Protein AF-A0AAI8QHM4-F1 (afdb_monomer)

Foldseek 3Di:
DDDDPPDADPQLVVLVVVLVCQQLDPNNPLVPDPDLVSSVVSVQVSVQVSCVSSVVDVHHDDWDADDDDPDDPQDQHQRTDDDQETEHEDAACVVVVDDCVVVVVSQVSVCVDPVCPPHDHHYHYDHSD

Nearest PDB structures (foldseek):
  6p7p-assembly1_C  TM=3.635E-01  e=1.536E+00  Escherichia coli MS 115-1
  8a3v-assembly1_C  TM=4.463E-01  e=6.885E+00  Vibrio cholerae
  7ykm-assembly1_A  TM=4.184E-01  e=6.885E+00  Deinococcus radiodurans

Structure (mmCIF, N/CA/C/O backbone):
data_AF-A0AAI8QHM4-F1
#
_entry.id   AF-A0AAI8QHM4-F1
#
loop_
_atom_site.group_PDB
_atom_site.id
_atom_site.type_symbol
_atom_site.label_atom_id
_atom_site.label_alt_id
_atom_site.label_comp_id
_atom_site.label_asym_id
_atom_site.label_entity_id
_atom_site.label_seq_id
_atom_site.pdbx_PDB_ins_code
_atom_site.Cartn_x
_atom_site.Cartn_y
_atom_site.Cartn_z
_atom_site.occupancy
_atom_site.B_iso_or_equiv
_atom_site.auth_seq_id
_atom_site.auth_comp_id
_atom_site.auth_asym_id
_atom_site.auth_atom_id
_atom_site.pdbx_PDB_model_num
ATOM 1 N N . MET A 1 1 ? -13.409 -0.721 -5.270 1.00 52.31 1 MET A N 1
ATOM 2 C CA . MET A 1 1 ? -14.240 -0.373 -4.096 1.00 52.31 1 MET A CA 1
ATOM 3 C C . MET A 1 1 ? -13.473 0.668 -3.280 1.00 52.31 1 MET A C 1
ATOM 5 O O . MET A 1 1 ? -12.252 0.640 -3.347 1.00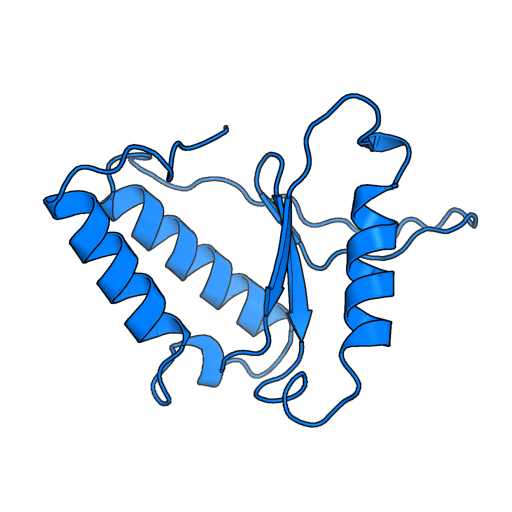 52.31 1 MET A O 1
ATOM 9 N N . ILE A 1 2 ? -14.121 1.618 -2.596 1.00 60.94 2 ILE A N 1
ATOM 10 C CA . ILE A 1 2 ? -13.419 2.543 -1.678 1.00 60.94 2 ILE A CA 1
ATOM 11 C C . ILE A 1 2 ? -13.661 2.018 -0.264 1.00 60.94 2 ILE A C 1
ATOM 13 O O . ILE A 1 2 ? -14.817 1.887 0.132 1.00 60.94 2 ILE A O 1
ATOM 17 N N . HIS A 1 3 ? -12.595 1.683 0.464 1.00 74.75 3 HIS A N 1
ATOM 18 C CA . HIS A 1 3 ? -12.696 1.289 1.869 1.00 74.75 3 HIS A CA 1
ATOM 19 C C . HIS A 1 3 ? -12.427 2.488 2.767 1.00 74.75 3 HIS A C 1
ATOM 21 O O . HIS A 1 3 ? -11.534 3.289 2.492 1.00 74.75 3 HIS A O 1
ATOM 27 N N . ASP A 1 4 ? -13.210 2.604 3.832 1.00 76.12 4 ASP A N 1
ATOM 28 C CA . ASP A 1 4 ? -13.144 3.731 4.749 1.00 76.12 4 ASP A CA 1
ATOM 29 C C . ASP A 1 4 ? -12.095 3.483 5.839 1.00 76.12 4 ASP A C 1
ATOM 31 O O . ASP A 1 4 ? -12.332 2.766 6.809 1.00 76.12 4 ASP A O 1
ATOM 35 N N . PHE A 1 5 ? -10.920 4.083 5.666 1.00 78.31 5 PHE A N 1
ATOM 36 C CA . PHE A 1 5 ? -9.855 4.083 6.669 1.00 78.31 5 PHE A CA 1
ATOM 37 C C . PHE A 1 5 ? -9.944 5.273 7.642 1.00 78.31 5 PHE A C 1
ATOM 39 O O . PHE A 1 5 ? -9.135 5.353 8.566 1.00 78.31 5 PHE A O 1
ATOM 46 N N . GLU A 1 6 ? -10.890 6.199 7.450 1.00 77.25 6 GLU A N 1
ATOM 47 C CA . GLU A 1 6 ? -11.075 7.375 8.310 1.00 77.25 6 GLU A CA 1
ATOM 48 C C . GLU A 1 6 ? -11.927 7.044 9.545 1.00 77.25 6 GLU A C 1
ATOM 50 O O . GLU A 1 6 ? -11.731 7.644 10.601 1.00 77.25 6 GLU A O 1
ATOM 55 N N . ASN A 1 7 ? -12.814 6.047 9.443 1.00 85.81 7 ASN A N 1
ATOM 56 C CA . ASN A 1 7 ? -13.748 5.653 10.505 1.00 85.81 7 ASN A CA 1
ATOM 57 C C . ASN A 1 7 ? -13.512 4.226 11.040 1.00 85.81 7 ASN A C 1
ATOM 59 O O . ASN A 1 7 ? -14.456 3.459 11.236 1.00 85.81 7 ASN A O 1
ATOM 63 N N . LEU A 1 8 ? -12.253 3.852 11.287 1.00 89.88 8 LEU A N 1
ATOM 64 C CA . LEU A 1 8 ? -11.917 2.553 11.888 1.00 89.88 8 LEU A CA 1
ATOM 65 C C . LEU A 1 8 ? -12.371 2.471 13.355 1.00 89.88 8 LEU A C 1
ATOM 67 O O . LEU A 1 8 ? -12.208 3.419 14.126 1.00 89.88 8 LEU A O 1
ATOM 71 N N . THR A 1 9 ? -12.870 1.306 13.778 1.00 93.75 9 THR A N 1
ATOM 72 C CA . THR A 1 9 ? -13.040 1.005 15.209 1.00 93.75 9 THR A CA 1
ATOM 73 C C . THR A 1 9 ? -11.682 0.942 15.915 1.00 93.75 9 THR A C 1
ATOM 75 O O . THR A 1 9 ? -10.641 0.805 15.275 1.00 93.75 9 THR A O 1
ATOM 78 N N . ASN A 1 10 ? -11.660 0.981 17.252 1.00 94.44 10 ASN A N 1
ATOM 79 C CA . ASN A 1 10 ? -10.404 0.860 18.008 1.00 94.44 10 ASN A CA 1
ATOM 80 C C . ASN A 1 10 ? -9.648 -0.449 17.707 1.00 94.44 10 ASN A C 1
ATOM 82 O O . ASN A 1 10 ? -8.423 -0.443 17.633 1.00 94.44 10 ASN A O 1
ATOM 86 N N . GLU A 1 11 ? -10.371 -1.554 17.511 1.00 95.06 11 GLU A N 1
ATOM 87 C CA . GLU A 1 11 ? -9.784 -2.851 17.151 1.00 95.06 11 GLU A CA 1
ATOM 88 C C . GLU A 1 11 ? -9.181 -2.818 15.741 1.00 95.06 11 GLU A C 1
ATOM 90 O O . GLU A 1 11 ? -8.024 -3.183 15.538 1.00 95.06 11 GLU A O 1
ATOM 95 N N . GLN A 1 12 ? -9.927 -2.290 14.771 1.00 93.56 12 GLN A N 1
ATOM 96 C CA . GLN A 1 12 ? -9.446 -2.108 13.401 1.00 93.56 12 GLN A CA 1
ATOM 97 C C . GLN A 1 12 ? -8.250 -1.151 13.326 1.00 93.56 12 GLN A C 1
ATOM 99 O O . GLN A 1 12 ? -7.316 -1.368 12.554 1.00 93.56 12 GLN A O 1
ATOM 104 N N . LEU A 1 13 ? -8.247 -0.099 14.143 1.00 93.25 13 LEU A N 1
ATOM 105 C CA . LEU A 1 13 ? -7.147 0.851 14.223 1.00 93.25 13 LEU A CA 1
ATOM 106 C C . LEU A 1 13 ? -5.872 0.187 14.754 1.00 93.25 13 LEU A C 1
ATOM 108 O O . LEU A 1 13 ? -4.786 0.479 14.250 1.00 93.25 13 LEU A O 1
ATOM 112 N N . ASP A 1 14 ? -5.985 -0.722 15.725 1.00 95.12 14 ASP A N 1
ATOM 113 C CA . ASP A 1 14 ? -4.841 -1.495 16.209 1.00 95.12 14 ASP A CA 1
ATOM 114 C C . ASP A 1 14 ? -4.280 -2.407 15.109 1.00 95.12 14 ASP A C 1
ATOM 116 O O . ASP A 1 14 ? -3.083 -2.358 14.822 1.00 95.12 14 ASP A O 1
ATOM 120 N N . ILE A 1 15 ? -5.147 -3.126 14.388 1.00 94.81 15 ILE A N 1
ATOM 121 C CA . ILE A 1 15 ? -4.766 -3.941 13.220 1.00 94.81 15 ILE A CA 1
ATOM 122 C C . ILE A 1 15 ? -4.037 -3.090 12.170 1.00 94.81 15 ILE A C 1
ATOM 124 O O . ILE A 1 15 ? -2.971 -3.468 11.675 1.00 94.81 15 ILE A O 1
ATOM 128 N N . TYR A 1 16 ? -4.575 -1.913 11.848 1.00 90.25 16 TYR A N 1
ATOM 129 C CA . TYR A 1 16 ? -3.958 -0.994 10.895 1.00 90.25 16 TYR A CA 1
ATOM 130 C C . TYR A 1 16 ? -2.596 -0.475 11.379 1.00 90.25 16 TYR A C 1
ATOM 132 O O . TYR A 1 16 ? -1.641 -0.379 10.604 1.00 90.25 16 TYR A O 1
ATOM 140 N N . ASN A 1 17 ? -2.464 -0.166 12.669 1.00 86.94 17 ASN A N 1
ATOM 141 C CA . ASN A 1 17 ? -1.197 0.264 13.254 1.00 86.94 17 ASN A CA 1
ATOM 142 C C . ASN A 1 17 ? -0.152 -0.858 13.251 1.00 86.94 17 ASN A C 1
ATOM 144 O O . ASN A 1 17 ? 1.001 -0.595 12.906 1.00 86.94 17 ASN A O 1
ATOM 148 N N . GLN A 1 18 ? -0.546 -2.096 13.553 1.00 91.88 18 GLN A N 1
ATOM 149 C CA . GLN A 1 18 ? 0.328 -3.266 13.451 1.00 91.88 18 GLN A CA 1
ATOM 150 C C . GLN A 1 18 ? 0.797 -3.492 12.009 1.00 91.88 18 GLN A C 1
ATOM 152 O O . GLN A 1 18 ? 1.982 -3.737 11.780 1.00 91.88 18 GLN A O 1
ATOM 157 N N . PHE A 1 19 ? -0.093 -3.343 11.023 1.00 90.06 19 PHE A N 1
ATOM 158 C CA . PHE A 1 19 ? 0.276 -3.397 9.607 1.00 90.06 19 PHE A CA 1
ATOM 159 C C . PHE A 1 19 ? 1.312 -2.327 9.245 1.00 90.06 19 PHE A C 1
ATOM 161 O O . PHE A 1 19 ? 2.358 -2.661 8.684 1.00 90.06 19 PHE A O 1
ATOM 168 N N . LYS A 1 20 ? 1.075 -1.059 9.615 1.00 83.81 20 LYS A N 1
ATOM 169 C CA . LYS A 1 20 ? 2.037 0.030 9.370 1.00 83.81 20 LYS A CA 1
ATOM 170 C C . LYS A 1 20 ? 3.390 -0.273 10.006 1.00 83.81 20 LYS A C 1
ATOM 172 O O . LYS A 1 20 ? 4.416 -0.174 9.341 1.00 83.81 20 LYS A O 1
ATOM 177 N N . GLN A 1 21 ? 3.399 -0.704 11.268 1.00 84.88 21 GLN A N 1
ATOM 178 C CA . GLN A 1 21 ? 4.631 -1.091 11.956 1.00 84.88 21 GLN A CA 1
ATOM 179 C C . GLN A 1 21 ? 5.345 -2.235 11.233 1.00 84.88 21 GLN A C 1
ATOM 181 O O . GLN A 1 21 ? 6.554 -2.163 11.040 1.00 84.88 21 GLN A O 1
ATOM 186 N N . LYS A 1 22 ? 4.619 -3.268 10.792 1.00 86.69 22 LYS A N 1
ATOM 187 C CA . LYS A 1 22 ? 5.185 -4.399 10.048 1.00 86.69 22 LYS A CA 1
ATOM 188 C C . LYS A 1 22 ? 5.850 -3.929 8.754 1.00 86.69 22 LYS A C 1
ATOM 190 O O . LYS A 1 22 ? 7.025 -4.238 8.543 1.00 86.69 22 LYS A O 1
ATOM 195 N N . ILE A 1 23 ? 5.127 -3.171 7.929 1.00 81.81 23 ILE A N 1
ATOM 196 C CA . ILE A 1 23 ? 5.573 -2.717 6.604 1.00 81.81 23 ILE A CA 1
ATOM 197 C C . ILE A 1 23 ? 6.730 -1.715 6.676 1.00 81.81 23 ILE A C 1
ATOM 199 O O . ILE A 1 23 ? 7.627 -1.797 5.838 1.00 81.81 23 ILE A O 1
ATOM 203 N N . CYS A 1 24 ? 6.759 -0.841 7.684 1.00 77.19 24 CYS A N 1
ATOM 204 C CA . CYS A 1 24 ? 7.829 0.147 7.884 1.00 77.19 24 CYS A CA 1
ATOM 205 C C . CYS A 1 24 ? 8.972 -0.361 8.787 1.00 77.19 24 CYS A C 1
ATOM 207 O O . CYS A 1 24 ? 9.940 0.348 9.049 1.00 77.19 24 CYS A O 1
ATOM 209 N N . SER A 1 25 ? 8.891 -1.583 9.323 1.00 80.12 25 SER A N 1
ATOM 210 C CA . SER A 1 25 ? 9.965 -2.113 10.170 1.00 80.12 25 SER A CA 1
ATOM 211 C C .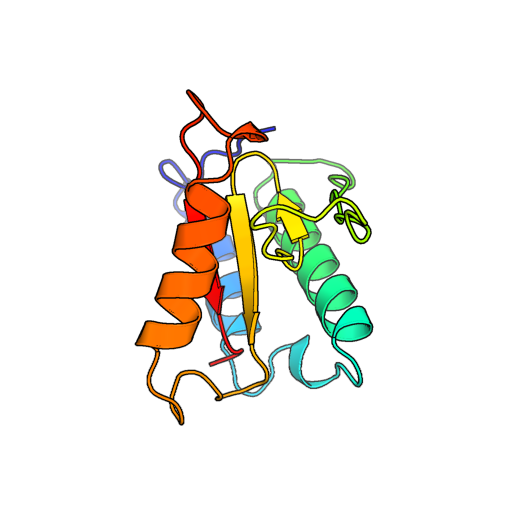 SER A 1 25 ? 11.190 -2.529 9.351 1.00 80.12 25 SER A C 1
ATOM 213 O O . SER A 1 25 ? 11.097 -2.954 8.202 1.00 80.12 25 SER A O 1
ATOM 215 N N . ARG A 1 26 ? 12.357 -2.600 10.006 1.00 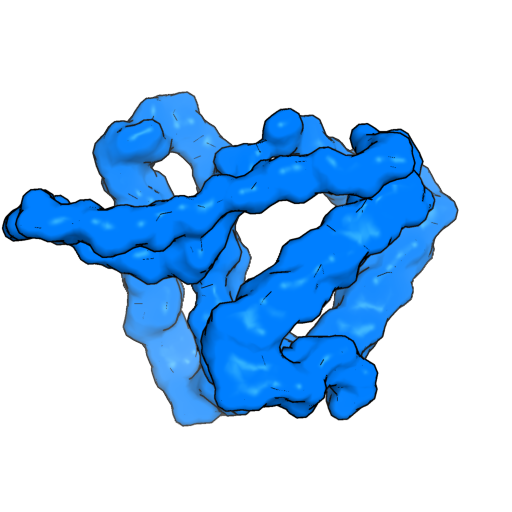75.19 26 ARG A N 1
ATOM 216 C CA . ARG A 1 26 ? 13.559 -3.256 9.443 1.00 75.19 26 ARG A CA 1
ATOM 217 C C . ARG A 1 26 ? 13.339 -4.729 9.072 1.00 75.19 26 ARG A C 1
ATOM 219 O O . ARG A 1 26 ? 14.130 -5.310 8.332 1.00 75.19 26 ARG A O 1
ATOM 226 N N . ASN A 1 27 ? 12.289 -5.346 9.611 1.00 82.69 27 ASN A N 1
ATOM 227 C CA . ASN A 1 27 ? 11.891 -6.717 9.320 1.00 82.69 27 ASN A CA 1
ATOM 228 C C . ASN A 1 27 ? 10.697 -6.801 8.367 1.00 82.69 27 ASN A C 1
ATOM 230 O O . ASN A 1 27 ? 10.063 -7.850 8.298 1.00 82.69 27 ASN A O 1
ATOM 234 N N . THR A 1 28 ? 10.434 -5.730 7.617 1.00 85.00 28 THR A N 1
ATOM 235 C CA . THR A 1 28 ? 9.364 -5.673 6.627 1.00 85.00 28 THR A CA 1
ATOM 236 C C . THR A 1 28 ? 9.420 -6.857 5.663 1.00 85.00 28 THR A C 1
ATOM 238 O O . THR A 1 28 ? 10.511 -7.207 5.201 1.00 85.00 28 THR A O 1
ATOM 241 N N . PRO A 1 29 ? 8.278 -7.483 5.322 1.00 81.56 29 PRO A N 1
ATOM 242 C CA . PRO A 1 29 ? 8.237 -8.539 4.311 1.00 81.56 29 PRO A CA 1
ATOM 243 C C . PRO A 1 29 ? 8.781 -8.056 2.955 1.00 81.56 29 PRO A C 1
ATOM 245 O O . PRO A 1 29 ? 9.337 -8.847 2.196 1.00 81.56 29 PRO A O 1
ATOM 248 N N . LEU A 1 30 ? 8.721 -6.747 2.691 1.00 81.44 30 LEU A N 1
ATOM 249 C CA . LEU A 1 30 ? 9.210 -6.119 1.464 1.00 81.44 30 LEU A CA 1
ATOM 250 C C . LEU A 1 30 ? 10.732 -6.234 1.288 1.00 81.44 30 LEU A C 1
ATOM 252 O O . LEU A 1 30 ? 11.218 -6.194 0.162 1.00 81.44 30 LEU A O 1
ATOM 256 N N . LYS A 1 31 ? 11.497 -6.459 2.368 1.00 78.50 31 LYS A N 1
ATOM 257 C CA . LYS A 1 31 ? 12.962 -6.633 2.306 1.00 78.50 31 LYS A CA 1
ATOM 258 C C . LYS A 1 31 ? 13.391 -7.895 1.551 1.00 78.50 31 LYS A C 1
ATOM 260 O O . LYS A 1 31 ? 14.565 -8.047 1.227 1.00 78.50 31 LYS A O 1
ATOM 265 N N . HIS A 1 32 ? 12.463 -8.828 1.344 1.00 76.06 32 HIS A N 1
ATOM 266 C CA . HIS A 1 32 ? 12.708 -10.082 0.638 1.00 76.06 32 HIS A CA 1
ATOM 267 C C . HIS A 1 32 ? 12.501 -9.969 -0.876 1.00 76.06 32 HIS A C 1
ATOM 269 O O . HIS A 1 32 ? 12.811 -10.923 -1.592 1.00 76.06 32 HIS A O 1
ATOM 275 N N . ALA A 1 33 ? 12.005 -8.829 -1.363 1.00 79.75 33 ALA A N 1
ATOM 276 C CA . ALA A 1 33 ? 11.847 -8.581 -2.784 1.00 79.75 33 ALA A CA 1
ATOM 277 C C . ALA A 1 33 ? 13.210 -8.550 -3.490 1.00 79.75 33 ALA A C 1
ATOM 279 O O . ALA A 1 33 ? 14.143 -7.885 -3.037 1.00 79.75 33 ALA A O 1
ATOM 280 N N . LYS A 1 34 ? 13.327 -9.266 -4.613 1.00 81.00 34 LYS A N 1
ATOM 281 C CA . LYS A 1 34 ? 14.533 -9.269 -5.460 1.00 81.00 34 LYS A CA 1
ATOM 282 C C . LYS A 1 34 ? 14.352 -8.434 -6.726 1.00 81.00 34 LYS A C 1
ATOM 284 O O . LYS A 1 34 ? 15.312 -8.210 -7.458 1.00 81.00 34 LYS A O 1
ATOM 289 N N . SER A 1 35 ? 13.129 -7.980 -6.970 1.00 73.94 35 SER A N 1
ATOM 290 C CA . SER A 1 35 ? 12.717 -7.159 -8.099 1.00 73.94 35 SER A CA 1
ATOM 291 C C . SER A 1 35 ? 11.555 -6.252 -7.686 1.00 73.94 35 SER A C 1
ATOM 293 O O . SER A 1 35 ? 10.907 -6.486 -6.664 1.00 73.94 35 SER A O 1
ATOM 295 N N . GLU A 1 36 ? 11.270 -5.230 -8.492 1.00 66.50 36 GLU A N 1
ATOM 296 C CA . GLU A 1 36 ? 10.073 -4.391 -8.326 1.00 66.50 36 GLU A CA 1
ATOM 297 C C . GLU A 1 36 ? 8.784 -5.221 -8.423 1.00 66.50 36 GLU A C 1
ATOM 299 O O . GLU A 1 36 ? 7.823 -4.978 -7.700 1.00 66.50 36 GLU A O 1
ATOM 304 N N . GLU A 1 37 ? 8.785 -6.257 -9.265 1.00 72.81 37 GLU A N 1
ATOM 305 C CA . GLU A 1 37 ? 7.659 -7.173 -9.420 1.00 72.81 37 GLU A CA 1
ATOM 306 C C . GLU A 1 37 ? 7.434 -8.043 -8.173 1.00 72.81 37 GLU A C 1
ATOM 308 O O . GLU A 1 37 ? 6.297 -8.155 -7.713 1.00 72.81 37 GLU A O 1
ATOM 313 N N . ASP A 1 38 ? 8.496 -8.588 -7.567 1.00 76.50 38 ASP A N 1
ATOM 314 C CA . ASP A 1 38 ? 8.385 -9.298 -6.283 1.00 76.50 38 ASP A CA 1
ATOM 315 C C . ASP A 1 38 ? 7.843 -8.376 -5.193 1.00 76.50 38 ASP A C 1
ATOM 317 O O . ASP A 1 38 ? 7.011 -8.778 -4.380 1.00 76.50 38 ASP A O 1
ATOM 321 N N . LEU A 1 39 ? 8.315 -7.129 -5.175 1.00 76.19 39 LEU A N 1
ATOM 322 C CA . LEU A 1 39 ? 7.896 -6.161 -4.180 1.00 76.19 39 LEU A CA 1
ATOM 323 C C . LEU A 1 39 ? 6.414 -5.834 -4.304 1.00 76.19 39 LEU A C 1
ATOM 325 O O . LEU A 1 39 ? 5.710 -5.826 -3.294 1.00 76.19 39 LEU A O 1
ATOM 329 N N . ARG A 1 40 ? 5.948 -5.625 -5.537 1.00 78.25 40 ARG A N 1
ATOM 330 C CA . ARG A 1 40 ? 4.535 -5.428 -5.850 1.00 78.25 40 ARG A CA 1
ATOM 331 C C . ARG A 1 40 ? 3.701 -6.588 -5.310 1.00 78.25 40 ARG A C 1
ATOM 333 O O . ARG A 1 40 ? 2.804 -6.358 -4.506 1.00 78.25 40 ARG A O 1
ATOM 340 N N . TYR A 1 41 ? 4.041 -7.829 -5.664 1.00 82.19 41 TYR A N 1
ATOM 341 C CA . TYR A 1 41 ? 3.296 -9.003 -5.194 1.00 82.19 41 TYR A CA 1
ATOM 342 C C . TYR A 1 41 ? 3.276 -9.120 -3.667 1.00 82.19 41 TYR A C 1
ATOM 344 O O . TYR A 1 41 ? 2.243 -9.452 -3.083 1.00 82.19 41 TYR A O 1
ATOM 352 N N . ILE A 1 42 ? 4.401 -8.854 -2.996 1.00 85.38 42 ILE A N 1
ATOM 353 C CA . ILE A 1 42 ? 4.457 -8.883 -1.530 1.00 85.38 42 ILE A CA 1
ATOM 354 C C . ILE A 1 42 ? 3.547 -7.795 -0.949 1.00 85.38 42 ILE A C 1
ATOM 356 O O . ILE A 1 42 ? 2.763 -8.084 -0.048 1.00 85.38 42 ILE A O 1
ATOM 360 N N . PHE A 1 43 ? 3.611 -6.570 -1.471 1.00 84.56 43 PHE A N 1
ATOM 361 C CA . PHE A 1 43 ? 2.804 -5.458 -0.978 1.00 84.56 43 PHE A CA 1
ATOM 362 C C . PHE A 1 43 ? 1.301 -5.685 -1.182 1.00 84.56 43 PHE A C 1
ATOM 364 O O . PHE A 1 43 ? 0.528 -5.513 -0.243 1.00 84.56 43 PHE A O 1
ATOM 371 N N . GLU A 1 44 ? 0.881 -6.141 -2.362 1.00 86.19 44 GLU A N 1
ATOM 372 C CA . GLU A 1 44 ? -0.521 -6.469 -2.661 1.00 86.19 44 GLU A CA 1
ATOM 373 C C . GLU A 1 44 ? -1.060 -7.571 -1.745 1.00 86.19 44 GLU A C 1
ATOM 375 O O . GLU A 1 44 ? -2.194 -7.498 -1.266 1.00 86.19 44 GLU A O 1
ATOM 380 N N . ASN A 1 45 ? -0.243 -8.585 -1.452 1.00 88.69 45 ASN A N 1
ATOM 381 C CA . ASN A 1 45 ? -0.615 -9.654 -0.529 1.00 88.69 45 ASN A CA 1
ATOM 382 C C . ASN A 1 45 ? -0.769 -9.152 0.909 1.00 88.69 45 ASN A C 1
ATOM 384 O O . ASN A 1 45 ? -1.720 -9.535 1.595 1.00 88.69 45 ASN A O 1
ATOM 388 N N . GLU A 1 46 ? 0.137 -8.286 1.359 1.00 89.62 46 GLU A N 1
ATOM 389 C CA . GLU A 1 46 ? 0.065 -7.665 2.681 1.00 89.62 46 GLU A CA 1
ATOM 390 C C . GLU A 1 46 ? -1.142 -6.725 2.802 1.00 89.62 46 GLU A C 1
ATOM 392 O O . GLU A 1 46 ? -1.834 -6.742 3.822 1.00 89.62 46 GLU A O 1
ATOM 397 N N . LEU A 1 47 ? -1.459 -5.964 1.751 1.00 88.44 47 LEU A N 1
ATOM 398 C CA . LEU A 1 47 ? -2.632 -5.095 1.716 1.00 88.44 47 LEU A CA 1
ATOM 399 C C . LEU A 1 47 ? -3.934 -5.907 1.718 1.00 88.44 47 LEU A C 1
ATOM 401 O O . LEU A 1 47 ? -4.834 -5.621 2.500 1.00 88.44 47 LEU A O 1
ATOM 405 N N . ASN A 1 48 ? -4.023 -6.982 0.934 1.00 89.38 48 ASN A N 1
ATOM 406 C CA . ASN A 1 48 ? -5.165 -7.898 0.992 1.00 89.38 48 ASN A CA 1
ATOM 407 C C . ASN A 1 48 ? -5.343 -8.547 2.367 1.00 89.38 48 ASN A C 1
ATOM 409 O O . ASN A 1 48 ? -6.468 -8.726 2.831 1.00 89.38 48 ASN A O 1
ATOM 413 N N . LEU A 1 49 ? -4.241 -8.921 3.022 1.00 92.44 49 LEU A N 1
ATOM 414 C CA . LEU A 1 49 ? -4.289 -9.453 4.379 1.00 92.44 49 LEU A CA 1
ATOM 415 C C . LEU A 1 49 ? -4.818 -8.408 5.364 1.00 92.44 49 LEU A C 1
ATOM 417 O O . LEU A 1 49 ? -5.681 -8.740 6.175 1.00 92.44 49 LEU A O 1
ATOM 421 N N . LEU A 1 50 ? -4.356 -7.159 5.264 1.00 92.44 50 LEU A N 1
ATOM 422 C CA . LEU A 1 50 ? -4.897 -6.053 6.050 1.00 92.44 50 LEU A CA 1
ATOM 423 C C . LEU A 1 50 ? -6.407 -5.919 5.838 1.00 92.44 50 LEU A C 1
ATOM 425 O O . LEU A 1 50 ? -7.150 -5.909 6.812 1.00 92.44 50 LEU A O 1
ATOM 429 N N . LEU A 1 51 ? -6.868 -5.854 4.589 1.00 89.12 51 LEU A N 1
ATOM 430 C CA . LEU A 1 51 ? -8.285 -5.665 4.267 1.00 89.12 51 LEU A CA 1
ATOM 431 C C . LEU A 1 51 ? -9.167 -6.793 4.819 1.00 89.12 51 LEU A C 1
ATOM 433 O O . LEU A 1 51 ? -10.250 -6.519 5.337 1.00 89.12 51 LEU A O 1
ATOM 437 N N . ARG A 1 52 ? -8.691 -8.044 4.766 1.00 93.75 52 ARG A N 1
ATOM 438 C CA . ARG A 1 52 ? -9.375 -9.179 5.402 1.00 93.75 52 ARG A CA 1
ATOM 439 C C . ARG A 1 52 ? -9.420 -9.045 6.918 1.00 93.75 52 ARG A C 1
ATOM 441 O O . ARG A 1 52 ? -10.476 -9.227 7.511 1.00 93.75 52 ARG A O 1
ATOM 448 N N . ASN A 1 53 ? -8.300 -8.687 7.543 1.00 93.69 53 ASN A N 1
ATOM 449 C CA . ASN A 1 53 ? -8.234 -8.522 8.995 1.00 93.69 53 ASN A CA 1
ATOM 450 C C . ASN A 1 53 ? -9.104 -7.353 9.483 1.00 93.69 53 ASN A C 1
ATOM 452 O O . ASN A 1 53 ? -9.670 -7.427 10.567 1.00 93.69 53 ASN A O 1
ATOM 456 N N . LEU A 1 54 ? -9.252 -6.297 8.678 1.00 92.00 54 LEU A N 1
ATOM 457 C CA . LEU A 1 54 ? -10.174 -5.190 8.943 1.00 92.00 54 LEU A CA 1
ATOM 458 C C . LEU A 1 54 ? -11.648 -5.564 8.709 1.00 92.00 54 LEU A C 1
ATOM 460 O O . LEU A 1 54 ? -12.530 -4.781 9.057 1.00 92.00 54 LEU A O 1
ATOM 464 N N . GLY A 1 55 ? -11.929 -6.732 8.123 1.00 90.56 55 GLY A N 1
ATOM 465 C CA . GLY A 1 55 ? -13.281 -7.170 7.774 1.00 90.56 55 GLY A CA 1
ATOM 466 C C . GLY A 1 55 ? -13.880 -6.432 6.575 1.00 90.56 55 GLY A C 1
ATOM 467 O O . GLY A 1 55 ? -15.091 -6.461 6.384 1.00 90.56 55 GLY A O 1
ATOM 468 N N . PHE A 1 56 ? -13.059 -5.753 5.769 1.00 88.06 56 PHE A N 1
ATOM 469 C CA . PHE A 1 56 ? -13.526 -5.052 4.570 1.00 88.06 56 PHE A CA 1
ATOM 470 C C . PHE A 1 56 ? -13.804 -5.999 3.407 1.00 88.06 56 PHE A C 1
ATOM 472 O O . PHE A 1 56 ? -14.659 -5.702 2.574 1.00 88.06 56 PHE A O 1
ATOM 479 N N . ILE A 1 57 ? -13.083 -7.121 3.346 1.00 87.31 57 ILE A N 1
ATOM 480 C CA . ILE A 1 57 ? -13.214 -8.134 2.297 1.00 87.31 57 ILE A CA 1
ATOM 481 C C . ILE A 1 57 ? -13.099 -9.535 2.901 1.00 87.31 57 ILE A C 1
ATOM 483 O O . ILE A 1 57 ? -12.385 -9.736 3.879 1.00 87.31 57 ILE A O 1
ATOM 487 N N . GLU A 1 58 ? -13.745 -10.525 2.288 1.00 87.69 58 GLU A N 1
ATOM 488 C CA . GLU A 1 58 ? -13.645 -11.931 2.717 1.00 87.69 58 GLU A CA 1
ATOM 489 C C . GLU A 1 58 ? -12.570 -12.712 1.945 1.00 87.69 58 GLU A C 1
ATOM 491 O O . GLU A 1 58 ? -12.025 -13.696 2.441 1.00 87.69 58 GLU A O 1
ATOM 496 N N . THR A 1 59 ? -12.250 -12.279 0.721 1.00 87.38 59 THR A N 1
ATOM 497 C CA . THR A 1 59 ? -11.370 -13.010 -0.202 1.00 87.38 59 THR A CA 1
ATOM 498 C C . THR A 1 59 ? -10.169 -12.165 -0.637 1.00 87.38 59 THR A C 1
ATOM 500 O O . THR A 1 59 ? -9.260 -11.937 0.164 1.00 87.38 59 THR A O 1
ATOM 503 N N . TYR A 1 60 ? -10.122 -11.729 -1.893 1.00 84.12 60 TYR A N 1
ATOM 504 C CA . TYR A 1 60 ? -9.015 -10.979 -2.474 1.00 84.12 60 TYR A CA 1
ATOM 505 C C . TYR A 1 60 ? -9.565 -9.855 -3.349 1.00 84.12 60 TYR A C 1
ATOM 507 O O . TYR A 1 60 ? -10.420 -10.095 -4.202 1.00 84.12 60 TYR A O 1
ATOM 515 N N . GLU A 1 61 ? -9.065 -8.643 -3.149 1.00 81.62 61 GLU A N 1
ATOM 516 C CA . GLU A 1 61 ? -9.331 -7.517 -4.035 1.00 81.62 61 GLU A CA 1
ATOM 517 C C . GLU A 1 61 ? -8.346 -7.546 -5.207 1.00 81.62 61 GLU A C 1
ATOM 519 O O . GLU A 1 61 ? -7.132 -7.602 -4.990 1.00 81.62 61 GLU A O 1
ATOM 524 N N . PRO A 1 62 ? -8.835 -7.543 -6.457 1.00 77.19 62 PRO A N 1
ATOM 525 C CA . PRO A 1 62 ? -7.972 -7.517 -7.624 1.00 77.19 62 PRO A CA 1
ATOM 526 C C . PRO A 1 62 ? -7.302 -6.146 -7.777 1.00 77.19 62 PRO A C 1
ATOM 528 O O . PRO A 1 62 ? -7.957 -5.104 -7.750 1.00 77.19 62 PRO A O 1
ATOM 531 N N . PHE A 1 63 ? -5.994 -6.156 -8.017 1.00 74.38 63 PHE A N 1
ATOM 532 C CA . PHE A 1 63 ? -5.209 -4.959 -8.306 1.00 74.38 63 PHE A CA 1
ATOM 533 C C . PHE A 1 63 ? -5.144 -4.742 -9.818 1.00 74.38 63 PHE A C 1
ATOM 535 O O . PHE A 1 63 ? -5.002 -5.691 -10.595 1.00 74.38 63 PHE A O 1
ATOM 542 N N . GLN A 1 64 ? -5.287 -3.488 -10.254 1.00 69.00 64 GLN A N 1
ATOM 543 C CA . GLN A 1 64 ? -5.086 -3.127 -11.654 1.00 69.00 64 GLN A CA 1
ATOM 544 C C . GLN A 1 64 ? -3.671 -2.600 -11.836 1.00 69.00 64 GLN A C 1
ATOM 546 O O . GLN A 1 64 ? -3.256 -1.633 -11.195 1.00 69.00 64 GLN A O 1
ATOM 551 N N . HIS A 1 65 ? -2.924 -3.255 -12.718 1.00 67.31 65 HIS A N 1
ATOM 552 C CA . HIS A 1 65 ? -1.565 -2.855 -13.057 1.00 67.31 65 HIS A CA 1
ATOM 553 C C . HIS A 1 65 ? -1.623 -2.262 -14.456 1.00 67.31 65 HIS A C 1
ATOM 555 O O . HIS A 1 65 ? -2.071 -2.933 -15.394 1.00 67.31 65 HIS A O 1
ATOM 561 N N . GLU A 1 66 ? -1.183 -1.020 -14.629 1.00 62.16 66 GLU A N 1
ATOM 562 C CA . GLU A 1 66 ? -1.090 -0.486 -15.980 1.00 62.16 66 GLU A CA 1
ATOM 563 C C . GLU A 1 66 ? 0.058 -1.145 -16.746 1.00 62.16 66 GLU A C 1
ATOM 565 O O . GLU A 1 66 ? 1.203 -1.233 -16.296 1.00 62.16 66 GLU A O 1
ATOM 570 N N . ARG A 1 67 ? -0.266 -1.607 -17.954 1.00 51.34 67 ARG A N 1
ATOM 571 C CA . ARG A 1 67 ? 0.717 -1.957 -18.977 1.00 51.34 67 ARG A CA 1
ATOM 572 C C . ARG A 1 67 ? 1.078 -0.692 -19.745 1.00 51.34 67 ARG A C 1
ATOM 574 O O . ARG A 1 67 ? 0.223 0.159 -19.946 1.00 51.34 67 ARG A O 1
ATOM 581 N N . HIS A 1 68 ? 2.337 -0.604 -20.179 1.00 46.22 68 HIS A N 1
ATOM 582 C CA . HIS A 1 68 ? 2.878 0.498 -20.978 1.00 46.22 68 HIS A CA 1
ATOM 583 C C . HIS A 1 68 ? 1.858 1.052 -21.984 1.00 46.22 68 HIS A C 1
ATOM 585 O O . HIS A 1 68 ? 1.515 0.378 -22.958 1.00 46.22 68 HIS A O 1
ATOM 591 N N . HIS A 1 69 ? 1.431 2.298 -21.782 1.00 42.44 69 HIS A N 1
ATOM 592 C CA . HIS A 1 69 ? 0.743 3.051 -22.821 1.00 42.44 69 HIS A CA 1
ATOM 593 C C . HIS A 1 69 ? 1.792 3.497 -23.835 1.00 42.44 69 HIS A C 1
ATOM 595 O O . HIS A 1 69 ? 2.649 4.330 -23.558 1.00 42.44 69 HIS A O 1
ATOM 601 N N . SER A 1 70 ? 1.756 2.895 -25.019 1.00 39.16 70 SER A N 1
ATOM 602 C CA . SER A 1 70 ? 2.656 3.189 -26.142 1.00 39.16 70 SER A CA 1
ATOM 603 C C . SER A 1 70 ? 2.317 4.499 -26.868 1.00 39.16 70 SER A C 1
ATOM 605 O O . SER A 1 70 ? 2.934 4.815 -27.881 1.00 39.16 70 SER A O 1
ATOM 607 N N . ASN A 1 71 ? 1.393 5.306 -26.340 1.00 37.31 71 ASN A N 1
ATOM 608 C CA . ASN A 1 71 ? 0.879 6.488 -27.024 1.00 37.31 71 ASN A CA 1
ATOM 609 C C . ASN A 1 71 ? 1.373 7.787 -26.375 1.00 37.31 71 ASN A C 1
ATOM 611 O O . ASN A 1 71 ? 0.613 8.506 -25.744 1.00 37.31 71 ASN A O 1
ATOM 615 N N . GLY A 1 72 ? 2.667 8.061 -26.558 1.00 43.00 72 GLY A N 1
ATOM 616 C CA . GLY A 1 72 ? 3.223 9.340 -27.037 1.00 43.00 72 GLY A CA 1
ATOM 617 C C . GLY A 1 72 ? 2.953 10.680 -26.337 1.00 43.00 72 GLY A C 1
ATOM 618 O O . GLY A 1 72 ? 3.641 11.639 -26.675 1.00 43.00 72 GLY A O 1
ATOM 619 N N . HIS A 1 73 ? 2.036 10.807 -25.382 1.00 36.81 73 HIS A N 1
ATOM 620 C CA . HIS A 1 73 ? 1.710 12.099 -24.783 1.00 36.81 73 HIS A CA 1
ATOM 621 C C . HIS A 1 73 ? 1.628 11.989 -23.262 1.00 36.81 73 HIS A C 1
ATOM 623 O O . HIS A 1 73 ? 0.650 11.509 -22.711 1.00 36.81 73 HIS A O 1
ATOM 629 N N . ILE A 1 74 ? 2.702 12.445 -22.606 1.00 45.69 74 ILE A N 1
ATOM 630 C CA . ILE A 1 74 ? 2.741 12.828 -21.184 1.00 45.69 74 ILE A CA 1
ATOM 631 C C . ILE A 1 74 ? 2.197 11.723 -20.251 1.00 45.69 74 ILE A C 1
ATOM 633 O O . ILE A 1 74 ? 1.402 11.968 -19.357 1.00 45.69 74 ILE A O 1
ATOM 637 N N . GLY A 1 75 ? 2.615 10.476 -20.470 1.00 43.25 75 GLY A N 1
ATOM 638 C CA . GLY A 1 75 ? 2.158 9.331 -19.682 1.00 43.25 75 GLY A CA 1
ATOM 639 C C . GLY A 1 75 ? 3.225 8.890 -18.695 1.00 43.25 75 GLY A C 1
ATOM 640 O O . GLY A 1 75 ? 4.160 8.178 -19.062 1.00 43.25 75 GLY A O 1
ATOM 641 N N . GLY A 1 76 ? 3.112 9.317 -17.445 1.00 51.31 76 GLY A N 1
ATOM 642 C CA . GLY A 1 76 ? 3.881 8.700 -16.381 1.00 51.31 76 GLY A CA 1
ATOM 643 C C . GLY A 1 76 ? 3.334 7.291 -16.081 1.00 51.31 76 GLY A C 1
ATOM 644 O O . GLY A 1 76 ? 2.124 7.092 -16.047 1.00 51.31 76 GLY A O 1
ATOM 645 N N . LYS A 1 77 ? 4.218 6.322 -15.820 1.00 56.06 77 LYS A N 1
ATOM 646 C CA . LYS A 1 77 ? 3.844 4.962 -15.405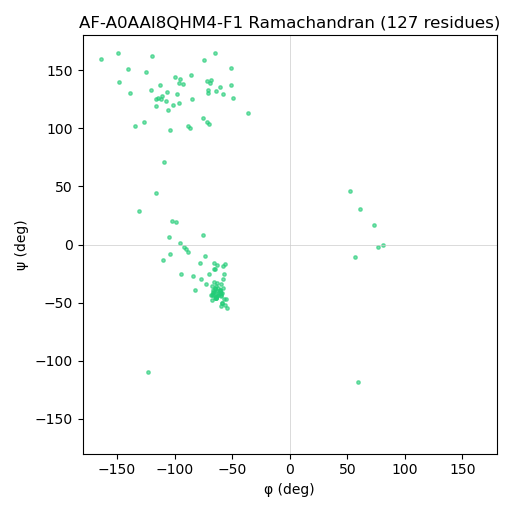 1.00 56.06 77 LYS A CA 1
ATOM 647 C C . LYS A 1 77 ? 3.718 4.881 -13.882 1.00 56.06 77 LYS A C 1
ATOM 649 O O . LYS A 1 77 ? 4.740 4.778 -13.221 1.00 56.06 77 LYS A O 1
ATOM 654 N N . SER A 1 78 ? 2.499 4.885 -13.347 1.00 56.78 78 SER A N 1
ATOM 655 C CA . SER A 1 78 ? 2.275 4.522 -11.942 1.00 56.78 78 SER A CA 1
ATOM 656 C C . SER A 1 78 ? 2.531 3.031 -11.731 1.00 56.78 78 SER A C 1
ATOM 658 O O . SER A 1 78 ? 2.084 2.225 -12.553 1.00 56.78 78 SER A O 1
ATOM 660 N N . ASP A 1 79 ? 3.181 2.660 -10.629 1.00 62.88 79 ASP A N 1
ATOM 661 C CA . ASP A 1 79 ? 3.520 1.259 -10.355 1.00 62.88 79 ASP A CA 1
ATOM 662 C C . ASP A 1 79 ? 2.274 0.362 -10.221 1.00 62.88 79 ASP A C 1
ATOM 664 O O . ASP A 1 79 ? 2.246 -0.725 -10.806 1.00 62.88 79 ASP A O 1
ATOM 668 N N . PHE A 1 80 ? 1.226 0.810 -9.511 1.00 67.19 80 PHE A N 1
ATOM 669 C CA . PHE A 1 80 ? -0.079 0.128 -9.443 1.00 67.19 80 PHE A CA 1
ATOM 670 C C . PHE A 1 80 ? -1.215 1.030 -8.906 1.00 67.19 80 PHE A C 1
ATOM 672 O O . PHE A 1 80 ? -0.971 2.049 -8.252 1.00 67.19 80 PHE A O 1
ATOM 679 N N . LEU A 1 81 ? -2.472 0.652 -9.196 1.00 65.25 81 LEU A N 1
ATOM 680 C CA . LEU A 1 81 ? -3.693 1.378 -8.812 1.00 65.25 81 LEU A CA 1
ATOM 681 C C . LEU A 1 81 ? -4.616 0.510 -7.937 1.00 65.25 81 LEU A C 1
ATOM 683 O O . LEU A 1 81 ? -4.933 -0.629 -8.289 1.00 65.25 81 LEU A O 1
ATOM 687 N N . TYR A 1 82 ? -5.107 1.089 -6.835 1.00 63.66 82 TYR A N 1
ATOM 688 C CA . TYR A 1 82 ? -6.108 0.493 -5.948 1.00 63.66 82 TYR A CA 1
ATOM 689 C C . TYR A 1 82 ? -7.301 1.432 -5.736 1.00 63.66 82 TYR A C 1
ATOM 691 O O . TYR A 1 82 ? -7.212 2.418 -5.003 1.00 63.66 82 TYR A O 1
ATOM 699 N N . GLY A 1 83 ? -8.441 1.143 -6.369 1.00 71.44 83 GLY A N 1
ATOM 700 C CA . GLY A 1 83 ? -9.608 2.028 -6.306 1.00 71.44 83 GLY A CA 1
ATOM 701 C C . GLY A 1 83 ? -9.280 3.425 -6.847 1.00 71.44 83 GLY A C 1
ATOM 702 O O . GLY A 1 83 ? -8.927 3.563 -8.014 1.00 71.44 83 GLY A O 1
ATOM 703 N N . ASN A 1 84 ? -9.389 4.453 -6.003 1.00 68.50 84 ASN A N 1
ATOM 704 C CA . ASN A 1 84 ? -9.003 5.834 -6.312 1.00 68.50 84 ASN A CA 1
ATOM 705 C C . ASN A 1 84 ? -7.610 6.214 -5.766 1.00 68.50 84 ASN A C 1
ATOM 707 O O . ASN A 1 84 ? -7.303 7.395 -5.608 1.00 68.50 84 ASN A O 1
ATOM 711 N N . THR A 1 85 ? -6.770 5.228 -5.462 1.00 66.75 85 THR A N 1
ATOM 712 C CA . THR A 1 85 ? -5.444 5.431 -4.877 1.00 66.75 85 THR A CA 1
ATOM 713 C C . THR A 1 85 ? -4.350 4.952 -5.820 1.00 66.75 85 THR A C 1
ATOM 715 O O . THR A 1 85 ? -4.332 3.789 -6.219 1.00 66.75 85 THR A O 1
ATOM 718 N N . ILE A 1 86 ? -3.410 5.841 -6.130 1.00 70.94 86 ILE A N 1
ATOM 719 C CA . ILE A 1 86 ? -2.183 5.559 -6.872 1.00 70.94 86 ILE A CA 1
ATOM 720 C C . ILE A 1 86 ? -1.053 5.376 -5.864 1.00 70.94 86 ILE A C 1
ATOM 722 O O . ILE A 1 86 ? -0.854 6.222 -4.988 1.00 70.94 86 ILE A O 1
ATOM 726 N N . ILE A 1 87 ? -0.307 4.283 -5.992 1.00 68.94 87 ILE A N 1
ATOM 727 C CA . ILE A 1 87 ? 0.846 4.008 -5.139 1.00 68.94 87 ILE A CA 1
ATOM 728 C C . ILE A 1 87 ? 2.088 4.008 -6.024 1.00 68.94 87 ILE A C 1
ATOM 730 O O . ILE A 1 87 ? 2.186 3.229 -6.969 1.00 68.94 87 ILE A O 1
ATOM 734 N N . GLU A 1 88 ? 3.009 4.918 -5.722 1.00 72.44 88 GLU A N 1
ATOM 735 C CA . GLU A 1 88 ? 4.321 5.008 -6.350 1.00 72.44 88 GLU A CA 1
ATOM 736 C C . GLU A 1 88 ? 5.360 4.485 -5.357 1.00 72.44 88 GLU A C 1
ATOM 738 O O . GLU A 1 88 ? 5.574 5.059 -4.280 1.00 72.44 88 GLU A O 1
ATOM 743 N N . TYR A 1 89 ? 6.007 3.386 -5.721 1.00 67.69 89 TYR A N 1
ATOM 744 C CA . TYR A 1 89 ? 7.023 2.755 -4.904 1.00 67.69 89 TYR A CA 1
ATOM 745 C C . TYR A 1 89 ? 8.420 3.219 -5.320 1.00 67.69 89 TYR A C 1
ATOM 747 O O . TYR A 1 89 ? 8.740 3.385 -6.496 1.00 67.69 89 TYR A O 1
ATOM 755 N N . LYS A 1 90 ? 9.302 3.401 -4.338 1.00 73.06 90 LYS A N 1
ATOM 756 C CA . LYS A 1 90 ? 10.729 3.637 -4.562 1.00 73.06 90 LYS A CA 1
ATOM 757 C C . LYS A 1 90 ? 11.553 2.617 -3.797 1.00 73.06 90 LYS A C 1
ATOM 759 O O . LYS A 1 90 ? 11.162 2.167 -2.729 1.00 73.06 90 LYS A O 1
ATOM 764 N N . ALA A 1 91 ? 12.719 2.264 -4.337 1.00 66.25 91 ALA A N 1
ATOM 765 C CA . ALA A 1 91 ? 13.626 1.312 -3.700 1.00 66.25 91 ALA A CA 1
ATOM 766 C C . ALA A 1 91 ? 13.910 1.667 -2.227 1.00 66.25 91 ALA A C 1
ATOM 768 O O . ALA A 1 91 ? 13.902 2.838 -1.855 1.00 66.25 91 ALA A O 1
ATOM 769 N N . PHE A 1 92 ? 14.201 0.655 -1.403 1.00 65.06 92 PHE A N 1
ATOM 770 C CA . PHE A 1 92 ? 14.349 0.818 0.045 1.00 65.06 92 PHE A CA 1
ATOM 771 C C . PHE A 1 92 ? 15.273 1.987 0.443 1.00 65.06 92 PHE A C 1
ATOM 773 O O . PHE A 1 92 ? 16.449 2.011 0.057 1.00 65.06 92 PHE A O 1
ATOM 780 N N . ASN A 1 93 ? 14.773 2.899 1.286 1.00 67.56 93 ASN A N 1
ATOM 781 C CA . ASN A 1 93 ? 15.514 4.036 1.840 1.00 67.56 93 ASN A CA 1
ATOM 782 C C . ASN A 1 93 ? 16.022 5.008 0.750 1.00 67.56 93 ASN A C 1
ATOM 784 O O . ASN A 1 93 ? 17.114 5.567 0.884 1.00 67.56 93 ASN A O 1
ATOM 788 N N . LEU A 1 94 ? 15.307 5.126 -0.376 1.00 70.81 94 LEU A N 1
ATOM 789 C CA . LEU A 1 94 ? 15.653 6.025 -1.480 1.00 70.81 94 LEU A CA 1
ATOM 790 C C . LEU A 1 94 ? 15.177 7.461 -1.232 1.00 70.81 94 LEU A C 1
ATOM 792 O O . LEU A 1 94 ? 15.923 8.390 -1.534 1.00 70.81 94 LEU A O 1
ATOM 796 N N . LEU A 1 95 ? 13.985 7.653 -0.665 1.00 67.25 95 LEU A N 1
ATOM 797 C CA . LEU A 1 95 ? 13.395 8.973 -0.401 1.00 67.25 95 LEU A CA 1
ATOM 798 C C . LEU A 1 95 ? 14.126 9.709 0.722 1.00 67.25 95 LEU A C 1
ATOM 800 O O . LEU A 1 95 ? 14.147 10.932 0.745 1.00 67.25 95 LEU A O 1
ATOM 804 N N . SER A 1 96 ? 14.7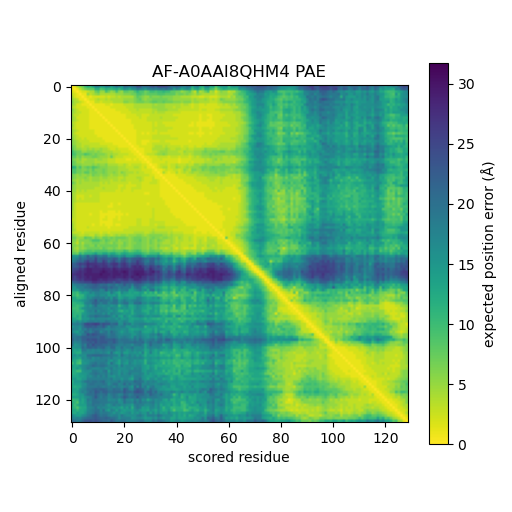80 8.978 1.623 1.00 68.38 96 SER A N 1
ATOM 805 C CA . SER A 1 96 ? 15.666 9.556 2.641 1.00 68.38 96 SER A CA 1
ATOM 806 C C . SER A 1 96 ? 17.045 9.966 2.099 1.00 68.38 96 SER A C 1
ATOM 808 O O . SER A 1 96 ? 17.781 10.691 2.770 1.00 68.38 96 SER A O 1
ATOM 810 N N . LYS A 1 97 ? 17.424 9.483 0.906 1.00 64.69 97 LYS A N 1
ATOM 811 C CA . LYS A 1 97 ? 18.743 9.698 0.280 1.00 64.69 97 LYS A CA 1
ATOM 812 C C . LYS A 1 97 ? 18.705 10.618 -0.938 1.00 64.69 97 LYS A C 1
ATOM 814 O O . LYS A 1 97 ? 19.767 11.028 -1.405 1.00 64.69 97 LYS A O 1
ATOM 819 N N . LYS A 1 98 ? 17.521 10.900 -1.480 1.00 64.94 98 LYS A N 1
ATOM 820 C CA . LYS A 1 98 ? 17.304 11.740 -2.663 1.00 64.94 98 LYS A CA 1
ATOM 821 C C . LYS A 1 98 ? 16.437 12.949 -2.338 1.00 64.94 98 LYS A C 1
ATOM 823 O O . LYS A 1 98 ? 15.736 12.976 -1.332 1.00 64.94 98 LYS A O 1
ATOM 828 N N . ASP A 1 99 ? 16.492 13.940 -3.222 1.00 67.12 99 ASP A N 1
ATOM 829 C CA . ASP A 1 99 ? 15.543 15.047 -3.226 1.00 67.12 99 ASP A CA 1
ATOM 830 C C . ASP A 1 99 ? 14.164 14.545 -3.671 1.00 67.12 99 ASP A C 1
ATOM 832 O O . ASP A 1 99 ? 13.934 14.317 -4.857 1.00 67.12 99 ASP A O 1
ATOM 836 N N . ILE A 1 100 ? 13.271 14.385 -2.692 1.00 74.50 100 ILE A N 1
ATOM 837 C CA . ILE A 1 100 ? 11.900 13.878 -2.827 1.00 74.50 100 ILE A CA 1
ATOM 838 C C . ILE A 1 100 ? 11.034 14.666 -3.822 1.00 74.50 100 ILE A C 1
ATOM 840 O O . ILE A 1 100 ? 9.966 14.196 -4.217 1.00 74.50 100 ILE A O 1
ATOM 844 N N . GLU A 1 101 ? 11.438 15.879 -4.209 1.00 78.69 101 GLU A N 1
ATOM 845 C CA . GLU A 1 101 ? 10.649 16.726 -5.102 1.00 78.69 101 GLU A CA 1
ATOM 846 C C . GLU A 1 101 ? 10.463 16.108 -6.490 1.00 78.69 101 GLU A C 1
ATOM 848 O O . GLU A 1 101 ? 9.385 16.234 -7.072 1.00 78.69 101 GLU A O 1
ATOM 853 N N . THR A 1 102 ? 11.442 15.358 -7.001 1.00 76.25 102 THR A N 1
ATOM 854 C CA . THR A 1 102 ? 11.301 14.702 -8.314 1.00 76.25 102 THR A CA 1
ATOM 855 C C . THR A 1 102 ? 10.229 13.612 -8.269 1.00 76.25 102 THR A C 1
ATOM 857 O O . THR A 1 102 ? 9.369 13.518 -9.146 1.00 76.25 102 THR A O 1
ATOM 860 N N . GLU A 1 103 ? 10.235 12.814 -7.209 1.00 75.62 103 GLU A N 1
ATOM 861 C CA . GLU A 1 103 ? 9.312 11.712 -6.981 1.00 75.62 103 GLU A CA 1
ATOM 862 C C . GLU A 1 103 ? 7.905 12.220 -6.627 1.00 75.62 103 GLU A C 1
ATOM 864 O O . GLU A 1 103 ? 6.908 11.641 -7.062 1.00 75.62 103 GLU A O 1
ATOM 869 N N . LYS A 1 104 ? 7.798 13.356 -5.923 1.00 75.56 104 LYS A N 1
ATOM 870 C CA . LYS A 1 104 ? 6.523 14.062 -5.718 1.00 75.56 104 LYS A CA 1
ATOM 871 C C . LYS A 1 104 ? 5.947 14.584 -7.024 1.00 75.56 104 LYS A C 1
ATOM 873 O O . LYS A 1 104 ? 4.755 14.407 -7.254 1.00 75.56 104 LYS A O 1
ATOM 878 N N . ILE A 1 105 ? 6.759 15.218 -7.872 1.00 80.62 105 ILE A N 1
ATOM 879 C CA . ILE A 1 105 ? 6.315 15.705 -9.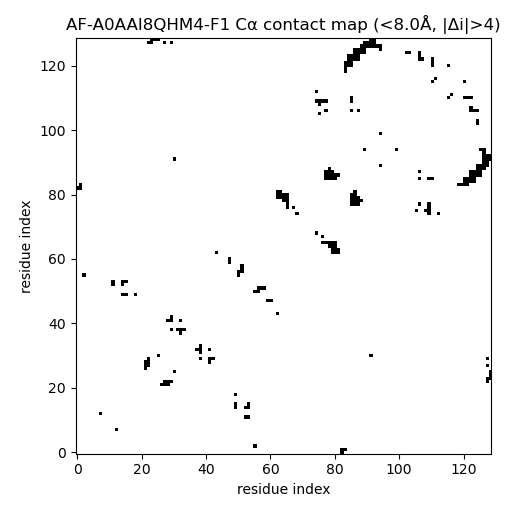186 1.00 80.62 105 IL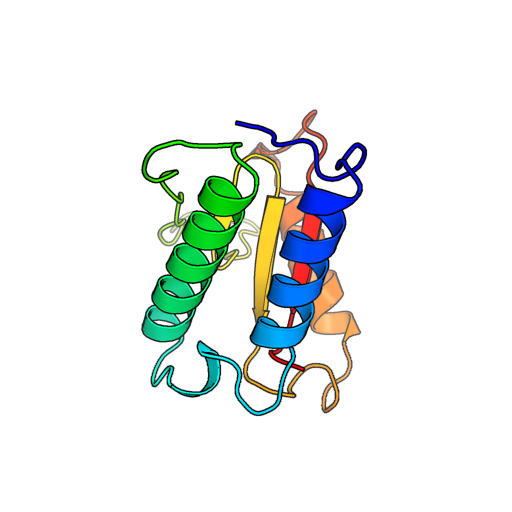E A CA 1
ATOM 880 C C . ILE A 1 105 ? 5.811 14.531 -10.025 1.00 80.62 105 ILE A C 1
ATOM 882 O O . ILE A 1 105 ? 4.749 14.623 -10.637 1.00 80.62 105 ILE A O 1
ATOM 886 N N . GLN A 1 106 ? 6.526 13.406 -10.005 1.00 73.00 106 GLN A N 1
ATOM 887 C CA . GLN A 1 106 ? 6.103 12.186 -10.680 1.00 73.00 106 GLN A CA 1
ATOM 888 C C . GLN A 1 106 ? 4.733 11.697 -10.172 1.00 73.00 106 GLN A C 1
ATOM 890 O O . GLN A 1 106 ? 3.818 11.526 -10.978 1.00 73.00 106 GLN A O 1
ATOM 895 N N . ALA A 1 107 ? 4.548 11.577 -8.853 1.00 73.25 107 ALA A N 1
ATOM 896 C CA . ALA A 1 107 ? 3.265 11.190 -8.263 1.00 73.25 107 ALA A CA 1
ATOM 897 C C . ALA A 1 107 ? 2.133 12.184 -8.595 1.00 73.25 107 ALA A C 1
ATOM 899 O O . ALA A 1 107 ? 1.019 11.787 -8.934 1.00 73.25 107 ALA A O 1
ATOM 900 N N . GLN A 1 108 ? 2.420 13.488 -8.554 1.00 77.75 108 GLN A N 1
ATOM 901 C CA . GLN A 1 108 ? 1.469 14.542 -8.914 1.00 77.75 108 GLN A CA 1
ATOM 902 C C . GLN A 1 108 ? 1.061 14.489 -10.385 1.00 77.75 108 GLN A C 1
ATOM 904 O O . GLN A 1 108 ? -0.088 14.790 -10.700 1.00 77.75 108 GLN A O 1
ATOM 909 N N . ASN A 1 109 ? 1.977 14.125 -11.282 1.00 79.50 109 ASN A N 1
ATOM 910 C CA . ASN A 1 109 ? 1.664 13.990 -12.699 1.00 79.50 109 ASN A CA 1
ATOM 911 C C . ASN A 1 109 ? 0.668 12.852 -12.938 1.00 79.50 109 ASN A C 1
ATOM 913 O O . ASN A 1 109 ? -0.250 13.037 -13.730 1.00 79.50 109 ASN A O 1
ATOM 917 N N . TYR A 1 110 ? 0.762 11.736 -12.205 1.00 70.75 110 TYR A N 1
ATOM 918 C CA . TYR A 1 110 ? -0.254 10.679 -12.297 1.00 70.75 110 TYR A CA 1
ATOM 919 C C . TYR A 1 110 ? -1.622 11.144 -11.806 1.00 70.75 110 TYR A C 1
ATOM 921 O O . TYR A 1 110 ? -2.634 10.827 -12.417 1.00 70.75 110 TYR A O 1
ATOM 929 N N . LEU A 1 111 ? -1.666 11.914 -10.715 1.00 73.00 111 LEU A N 1
ATOM 930 C CA . LEU A 1 111 ? -2.925 12.439 -10.175 1.00 73.00 111 LEU A CA 1
ATOM 931 C C . LEU A 1 111 ? -3.609 13.437 -11.122 1.00 73.00 111 LEU A C 1
ATOM 933 O O . LEU A 1 111 ? -4.806 13.677 -10.988 1.00 73.00 111 LEU A O 1
ATOM 937 N N . LYS A 1 112 ? -2.855 14.030 -12.055 1.00 78.38 112 LYS A N 1
ATOM 938 C CA . LYS A 1 112 ? -3.344 14.991 -13.054 1.00 78.38 112 LYS A CA 1
ATOM 939 C C . LYS A 1 112 ? -3.689 14.350 -14.400 1.00 78.38 112 LYS A C 1
ATOM 941 O O . LYS A 1 112 ? -4.065 15.079 -15.314 1.00 78.38 112 LYS A O 1
ATOM 946 N N . ASP A 1 113 ? -3.543 13.034 -14.534 1.00 77.62 113 ASP A N 1
ATOM 947 C CA . ASP A 1 113 ? -3.873 12.320 -15.765 1.00 77.62 113 ASP A CA 1
ATOM 948 C C . ASP A 1 113 ? -5.366 12.490 -16.107 1.00 77.62 113 ASP A C 1
ATOM 950 O O . ASP A 1 113 ? -6.238 12.391 -15.237 1.00 77.62 113 ASP A O 1
ATOM 954 N N . GLU A 1 114 ? -5.664 12.757 -17.381 1.00 76.06 114 GLU A N 1
ATOM 955 C CA . GLU A 1 114 ? -7.014 13.048 -17.877 1.00 76.06 114 GLU A CA 1
ATOM 956 C C . GLU A 1 114 ? -8.000 11.912 -17.588 1.00 76.06 114 GLU A C 1
ATOM 958 O O . GLU A 1 114 ? -9.184 12.169 -17.355 1.00 76.06 114 GLU A O 1
ATOM 963 N N . LYS A 1 115 ? -7.526 10.660 -17.519 1.00 69.06 115 LYS A N 1
ATOM 964 C CA . LYS A 1 115 ? -8.379 9.509 -17.177 1.00 69.06 115 LYS A CA 1
ATOM 965 C C . LYS A 1 115 ? -8.972 9.579 -15.765 1.00 69.06 115 LYS A C 1
ATOM 967 O O . LYS A 1 115 ? -9.932 8.866 -15.479 1.00 69.06 115 LYS A O 1
ATOM 972 N N . TYR A 1 116 ? -8.413 10.412 -14.885 1.00 72.75 116 TYR A N 1
ATOM 973 C CA . TYR A 1 116 ? -8.877 10.594 -13.510 1.00 72.75 116 TYR A CA 1
ATOM 974 C C . TYR A 1 116 ? -9.639 11.912 -13.293 1.00 72.75 116 TYR A C 1
ATOM 976 O O . TYR A 1 116 ? -9.987 12.249 -12.158 1.00 72.75 116 TYR A O 1
ATOM 984 N N . LEU A 1 117 ? -9.926 12.674 -14.356 1.00 71.31 117 LEU A N 1
ATOM 985 C CA . LEU A 1 117 ? -10.635 13.949 -14.257 1.00 71.31 117 LEU A CA 1
ATOM 986 C C . LEU A 1 117 ? -12.014 13.775 -13.589 1.00 71.31 117 LEU A C 1
ATOM 988 O O . LEU A 1 117 ? -12.814 12.927 -13.977 1.00 71.31 117 LEU A O 1
ATOM 992 N N . GLY A 1 118 ? -12.306 14.599 -12.579 1.00 64.94 118 GLY A N 1
ATOM 993 C CA . GLY A 1 118 ? -13.564 14.532 -11.821 1.00 64.94 118 GLY A CA 1
ATOM 994 C C . GLY A 1 118 ? -13.601 13.455 -10.729 1.00 64.94 118 GLY A C 1
ATOM 995 O O . GLY A 1 118 ? -14.592 13.366 -10.005 1.00 64.94 118 GLY A O 1
ATOM 996 N N . ILE A 1 119 ? -12.523 12.683 -10.557 1.00 70.00 119 ILE A N 1
ATOM 997 C CA . ILE A 1 119 ? -12.376 11.672 -9.506 1.00 70.00 119 ILE A CA 1
ATOM 998 C C . ILE A 1 119 ? -11.392 12.199 -8.454 1.00 70.00 119 ILE A C 1
ATOM 1000 O O . ILE A 1 119 ? -10.308 12.681 -8.778 1.00 70.00 119 ILE A O 1
ATOM 1004 N N . LYS A 1 120 ? -11.750 12.120 -7.165 1.00 69.31 120 LYS A N 1
ATOM 1005 C CA . LYS A 1 120 ? -10.796 12.405 -6.080 1.00 69.31 120 LYS A CA 1
ATOM 1006 C C . LYS A 1 120 ? -9.789 11.260 -5.992 1.00 69.31 120 LYS A C 1
ATOM 1008 O O . LYS A 1 120 ? -10.144 10.197 -5.487 1.00 69.31 120 LYS A O 1
ATOM 1013 N N . MET A 1 121 ? -8.566 11.494 -6.463 1.00 71.50 121 MET A N 1
ATOM 1014 C CA . MET A 1 121 ? -7.467 10.530 -6.398 1.00 71.50 121 MET A CA 1
ATOM 1015 C C . MET A 1 121 ? -6.513 10.829 -5.238 1.00 71.50 121 MET A C 1
ATOM 1017 O O . MET A 1 121 ? -6.225 11.991 -4.950 1.00 71.50 121 MET A O 1
ATOM 1021 N N . PHE A 1 122 ? -5.983 9.780 -4.614 1.00 67.50 122 PHE A N 1
ATOM 1022 C CA . PHE A 1 122 ? -4.961 9.866 -3.571 1.00 67.50 122 PHE A CA 1
ATOM 1023 C C . PHE A 1 122 ? -3.644 9.281 -4.078 1.00 67.50 122 PHE A C 1
ATOM 1025 O O . PHE A 1 122 ? -3.644 8.250 -4.742 1.00 67.50 122 PHE A O 1
ATOM 1032 N N . GLY A 1 123 ? -2.523 9.938 -3.785 1.00 67.81 123 GLY A N 1
ATOM 1033 C CA . GLY A 1 123 ? -1.188 9.472 -4.161 1.00 67.81 123 GLY A CA 1
ATOM 1034 C C . GLY A 1 123 ? -0.371 9.128 -2.924 1.00 67.81 123 GLY A C 1
ATOM 1035 O O . GLY A 1 123 ? -0.211 9.981 -2.052 1.00 67.81 123 GLY A O 1
ATOM 1036 N N . PHE A 1 124 ? 0.166 7.912 -2.861 1.00 69.56 124 PHE A N 1
ATOM 1037 C CA . PHE A 1 124 ? 1.115 7.508 -1.825 1.00 69.56 124 PHE A CA 1
ATOM 1038 C C . PHE A 1 124 ? 2.491 7.314 -2.442 1.00 69.56 124 PHE A C 1
ATOM 1040 O O . PHE A 1 124 ? 2.641 6.587 -3.420 1.00 69.56 124 PHE A O 1
ATOM 1047 N N . LEU A 1 125 ? 3.487 7.962 -1.843 1.00 73.06 125 LEU A N 1
ATOM 1048 C CA . LEU A 1 125 ? 4.893 7.789 -2.172 1.00 73.06 125 LEU A CA 1
ATOM 1049 C C . LEU A 1 125 ? 5.571 7.105 -0.986 1.00 73.06 125 LEU A C 1
ATOM 1051 O O . LEU A 1 125 ? 5.449 7.578 0.145 1.00 73.06 125 LEU A O 1
ATOM 1055 N N . PHE A 1 126 ? 6.244 5.987 -1.234 1.00 71.44 126 PHE A N 1
ATOM 1056 C CA . PHE A 1 126 ? 6.749 5.120 -0.171 1.00 71.44 126 PHE A CA 1
ATOM 1057 C C . PHE A 1 126 ? 8.053 4.420 -0.591 1.00 71.44 126 PHE A C 1
ATOM 1059 O O . PHE A 1 126 ? 8.174 3.977 -1.732 1.00 71.44 126 PHE A O 1
ATOM 1066 N N . ASP A 1 127 ? 9.022 4.305 0.328 1.00 66.56 127 ASP A N 1
ATOM 1067 C CA . ASP A 1 127 ? 10.341 3.695 0.084 1.00 66.56 127 ASP A CA 1
ATOM 1068 C C . ASP A 1 127 ? 10.782 2.664 1.125 1.00 66.56 127 ASP A C 1
ATOM 1070 O O . ASP A 1 127 ? 11.971 2.457 1.357 1.00 66.56 127 ASP A O 1
ATOM 1074 N N . GLY A 1 128 ? 9.845 1.97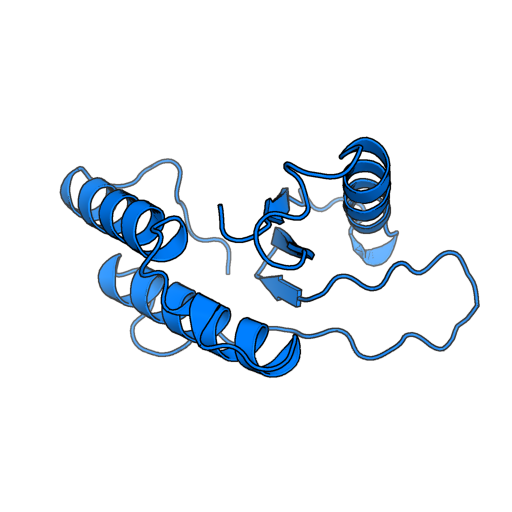8 1.765 1.00 56.38 128 GLY A N 1
ATOM 1075 C CA . GLY A 1 128 ? 10.171 0.907 2.710 1.00 56.38 128 GLY A CA 1
ATOM 1076 C C . GLY A 1 128 ? 10.658 1.356 4.088 1.00 56.38 128 GLY A C 1
ATOM 1077 O O . GLY A 1 128 ? 10.894 0.471 4.909 1.00 56.38 128 GLY A O 1
ATOM 1078 N N . VAL A 1 129 ? 10.807 2.661 4.349 1.00 56.12 129 VAL A N 1
ATOM 1079 C CA . VAL A 1 129 ? 11.294 3.226 5.624 1.00 56.12 129 VAL A CA 1
ATOM 1080 C C . VAL A 1 129 ? 10.198 3.978 6.366 1.00 56.12 129 VAL A C 1
ATOM 1082 O O . VAL A 1 129 ? 9.350 4.613 5.705 1.00 56.12 129 VAL A O 1
#

Radius of gyration: 15.43 Å; Cα contacts (8 Å, |Δi|>4): 138; chains: 1; bounding box: 33×30×45 Å

Solvent-accessible surface area (backbone atoms only — not comparable to full-atom values): 7930 Å² total; per-residue (Å²): 114,89,80,75,79,87,76,55,51,77,69,42,44,49,53,51,49,52,49,51,49,44,54,44,32,99,79,15,77,60,76,72,40,90,43,75,66,48,30,48,55,49,51,54,52,53,50,38,50,49,37,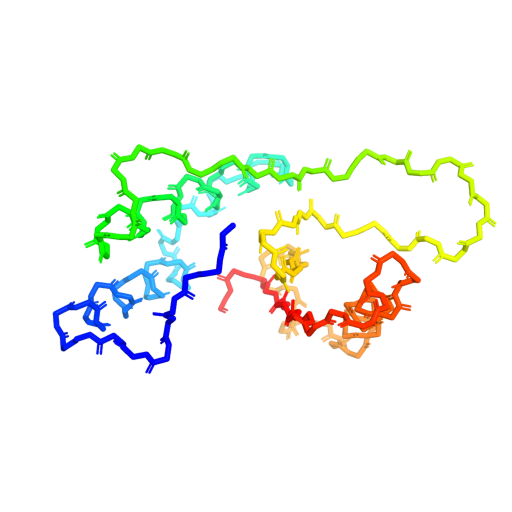37,75,61,65,77,42,94,73,78,82,86,73,50,65,73,70,87,78,88,70,93,63,92,76,73,84,61,69,34,41,54,70,54,32,39,41,41,77,47,63,77,58,41,62,85,73,45,77,50,65,62,60,48,51,53,49,50,52,53,69,64,37,75,94,44,67,97,54,84,65,44,72,46,80,50,20,61,99

Sequence (129 aa):
MIHDFENLTNEQLDIYNQFKQKICSRNTPLKHAKSEEDLRYIFENELNLLLRNLGFIETYEPFQHERHHSNGHIGGKSDFLYGNTIIEYKAFNLLSKKDIETEKIQAQNYLKDEKYLGIKMFGFLFDGV

Organism: NCBI:txid537971

Mean predicted aligned error: 10.44 Å

Secondary structure (DSSP, 8-state):
----SSS--HHHHHHHHHHHHHHHSTT-GGGG-SSHHHHHHHHHHHHHHHHHHTTS-SS-PPPB------S-SS----SEEETTEEEEE--TT-TTTS-THHHHHHHHHHHT-GGGTTS--EEEEE---

pLDDT: mean 74.47, std 13.32, range [36.81, 95.12]